Protein AF-A0A6V8PEC0-F1 (afdb_monomer_lite)

InterPro domains:
  IPR021831 ParD-like antitoxin of type II bacterial toxin-antitoxin system [PF11903] (8-58)

Structure (mmCIF, N/CA/C/O backbone):
data_AF-A0A6V8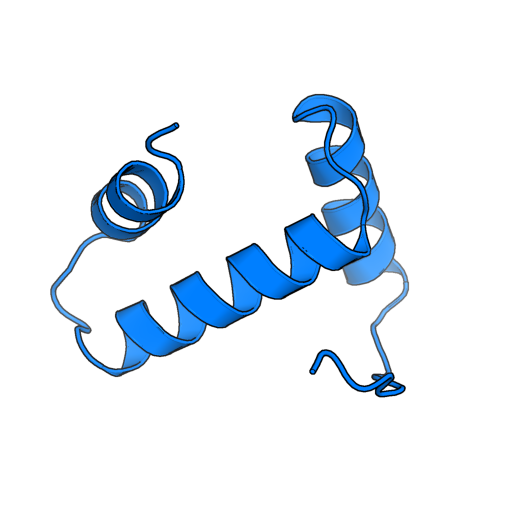PEC0-F1
#
_entry.id   AF-A0A6V8PEC0-F1
#
loop_
_atom_site.group_PDB
_atom_site.id
_atom_site.type_symbol
_atom_site.label_atom_id
_atom_site.label_alt_id
_atom_site.label_comp_id
_atom_site.label_asym_id
_atom_site.label_entity_id
_atom_site.label_seq_id
_atom_site.pdbx_PDB_ins_code
_atom_site.Cartn_x
_atom_site.Cartn_y
_atom_site.Cartn_z
_atom_site.occupancy
_atom_site.B_iso_or_equiv
_atom_site.auth_seq_id
_atom_site.auth_comp_id
_atom_site.auth_asym_id
_atom_site.auth_atom_id
_atom_site.pdbx_PDB_model_num
ATOM 1 N N . MET A 1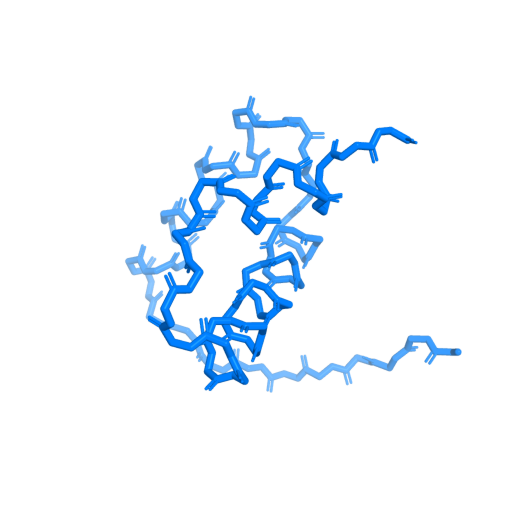 1 ? -17.456 7.063 -10.533 1.00 69.56 1 MET A N 1
ATOM 2 C CA . MET A 1 1 ? -18.286 6.970 -9.306 1.00 69.56 1 MET A CA 1
ATOM 3 C C . MET A 1 1 ? -17.558 6.070 -8.316 1.00 69.56 1 MET A C 1
ATOM 5 O O . MET A 1 1 ? -17.336 4.916 -8.660 1.00 69.56 1 MET A O 1
ATOM 9 N N . LYS A 1 2 ? -17.142 6.568 -7.142 1.00 74.06 2 LYS A N 1
ATOM 10 C CA . LYS A 1 2 ? -16.568 5.705 -6.091 1.00 74.06 2 LYS A CA 1
ATOM 11 C C . LYS A 1 2 ? -17.701 4.950 -5.384 1.00 74.06 2 LYS A C 1
ATOM 13 O O . LYS A 1 2 ? -18.747 5.539 -5.120 1.00 74.06 2 LYS A O 1
ATOM 18 N N . ARG A 1 3 ? -17.515 3.653 -5.128 1.00 84.38 3 ARG A N 1
ATOM 19 C CA . ARG A 1 3 ? -18.462 2.803 -4.385 1.00 84.38 3 ARG A CA 1
ATOM 20 C C . ARG A 1 3 ? -17.822 2.375 -3.071 1.00 84.38 3 ARG A C 1
ATOM 22 O O . ARG A 1 3 ? -16.627 2.099 -3.038 1.00 84.38 3 ARG A O 1
ATOM 29 N N . GLN A 1 4 ? -18.611 2.335 -2.004 1.00 86.88 4 GLN A N 1
ATOM 30 C CA . GLN A 1 4 ? -18.139 1.878 -0.702 1.00 86.88 4 GLN A CA 1
ATOM 31 C C . GLN A 1 4 ? -18.054 0.350 -0.688 1.00 86.88 4 GLN A C 1
ATOM 33 O O . GLN A 1 4 ? -18.983 -0.331 -1.117 1.00 86.88 4 GLN A O 1
ATOM 38 N N . VAL A 1 5 ? -16.936 -0.172 -0.191 1.00 86.25 5 VAL A N 1
ATOM 39 C CA . VAL A 1 5 ? -16.681 -1.607 -0.037 1.00 86.25 5 VAL A CA 1
ATOM 40 C C . VAL A 1 5 ? -16.185 -1.840 1.388 1.00 86.25 5 VAL A C 1
ATOM 42 O O . VAL A 1 5 ? -15.358 -1.077 1.887 1.00 86.25 5 VAL A O 1
ATOM 45 N N . CYS A 1 6 ? -16.700 -2.873 2.055 1.00 91.81 6 CYS A N 1
ATOM 46 C CA . CYS A 1 6 ? -16.192 -3.317 3.352 1.00 91.81 6 CYS A CA 1
ATOM 47 C C . CYS A 1 6 ? -15.113 -4.377 3.142 1.00 91.81 6 CYS A C 1
ATOM 49 O O . CYS A 1 6 ? -15.353 -5.380 2.477 1.00 91.81 6 CYS A O 1
ATOM 51 N N . ILE A 1 7 ? -13.940 -4.159 3.735 1.00 89.38 7 ILE A N 1
ATOM 52 C CA . ILE A 1 7 ? -12.802 -5.077 3.670 1.00 89.38 7 ILE A CA 1
ATOM 53 C C . ILE A 1 7 ? -12.346 -5.352 5.103 1.00 89.38 7 ILE A C 1
ATOM 55 O O . ILE A 1 7 ? -12.194 -4.422 5.896 1.00 89.38 7 ILE A O 1
ATOM 59 N N . GLY A 1 8 ? -12.149 -6.626 5.441 1.00 94.44 8 GLY A N 1
ATOM 60 C CA . GLY A 1 8 ? -11.560 -7.022 6.719 1.00 94.44 8 GLY A CA 1
ATOM 61 C C . GLY A 1 8 ? -10.047 -6.808 6.704 1.00 94.44 8 GLY A C 1
ATOM 62 O O . GLY A 1 8 ? -9.374 -7.251 5.778 1.00 94.44 8 GLY A O 1
ATOM 63 N N . LEU A 1 9 ? -9.511 -6.149 7.730 1.00 94.62 9 LEU A N 1
ATOM 64 C CA . LEU A 1 9 ? -8.074 -5.952 7.928 1.00 94.62 9 LEU A CA 1
ATOM 65 C C . LEU A 1 9 ? -7.694 -6.413 9.331 1.00 94.62 9 LEU A C 1
ATOM 67 O O . LEU A 1 9 ? -8.477 -6.263 10.268 1.00 94.62 9 LEU A O 1
ATOM 71 N N . SER A 1 10 ? -6.478 -6.934 9.490 1.00 97.50 10 SER A N 1
ATOM 72 C CA . SER A 1 10 ? -5.932 -7.139 10.829 1.00 97.50 10 SER A CA 1
ATOM 73 C C . SER A 1 10 ? -5.711 -5.789 11.519 1.00 97.50 10 SER A C 1
ATOM 75 O O . SER A 1 10 ? -5.364 -4.793 10.875 1.00 97.50 10 SER A O 1
ATOM 77 N N . GLU A 1 11 ? -5.864 -5.755 12.845 1.00 96.88 11 GLU A N 1
ATOM 78 C CA . GLU A 1 11 ? -5.636 -4.535 13.633 1.00 96.88 11 GLU A CA 1
ATOM 79 C C . GLU A 1 11 ? -4.211 -3.995 13.462 1.00 96.88 11 GLU A C 1
ATOM 81 O O . GLU A 1 11 ? -3.994 -2.783 13.407 1.00 96.88 11 GLU A O 1
ATOM 86 N N . GLU A 1 12 ? -3.230 -4.886 13.309 1.00 97.38 12 GLU A N 1
ATOM 87 C CA . GLU A 1 12 ? -1.850 -4.490 13.044 1.00 97.38 12 GLU A CA 1
ATOM 88 C C . GLU A 1 12 ? -1.723 -3.737 11.714 1.00 97.38 12 GLU A C 1
ATOM 90 O O . GLU A 1 12 ? -1.121 -2.660 11.663 1.00 97.38 12 GLU A O 1
ATOM 95 N N . LEU A 1 13 ? -2.303 -4.278 10.639 1.00 95.75 13 LEU A N 1
ATOM 96 C CA . LEU A 1 13 ? -2.228 -3.666 9.318 1.00 95.75 13 LEU A CA 1
ATOM 97 C C . LEU A 1 13 ? -2.955 -2.320 9.301 1.00 95.75 13 LEU A C 1
ATOM 99 O O . LEU A 1 13 ? -2.400 -1.329 8.825 1.00 95.75 13 LEU A O 1
ATOM 103 N N . LYS A 1 14 ? -4.145 -2.258 9.907 1.00 96.25 14 LYS A N 1
ATOM 104 C CA . LYS A 1 14 ? -4.894 -1.012 10.093 1.00 96.25 14 LYS A CA 1
ATOM 105 C C . LYS A 1 14 ? -4.037 0.044 10.795 1.00 96.25 14 LYS A C 1
ATOM 107 O O . LYS A 1 14 ? -3.864 1.142 10.268 1.00 96.25 14 LYS A O 1
ATOM 112 N N . LYS A 1 15 ? -3.414 -0.297 11.927 1.00 97.06 15 LYS A N 1
ATOM 113 C CA . LYS A 1 15 ? -2.561 0.631 12.685 1.00 97.06 15 LYS A CA 1
ATOM 114 C C . LYS A 1 15 ? -1.355 1.110 11.871 1.00 97.06 15 LYS A C 1
ATOM 116 O O . LYS A 1 15 ? -1.023 2.295 11.904 1.00 97.06 15 LYS A O 1
ATOM 121 N N . ARG A 1 16 ? -0.702 0.218 11.118 1.00 96.19 16 ARG A N 1
ATOM 122 C CA . ARG A 1 16 ? 0.426 0.577 10.238 1.00 96.19 16 ARG A CA 1
ATOM 123 C C . ARG A 1 16 ? 0.004 1.583 9.162 1.00 96.19 16 ARG A C 1
ATOM 125 O O . ARG A 1 16 ? 0.708 2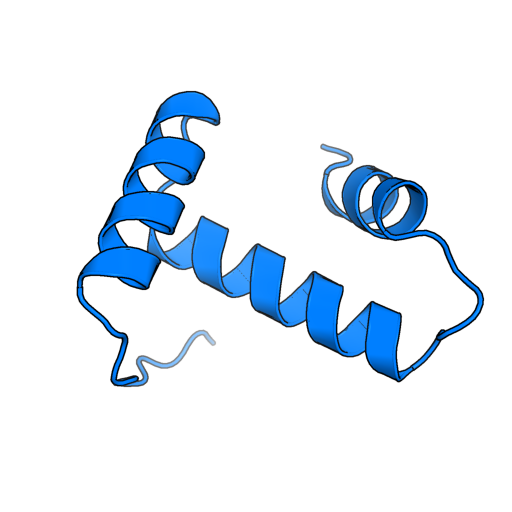.572 8.950 1.00 96.19 16 ARG A O 1
ATOM 132 N N . ILE A 1 17 ? -1.141 1.357 8.518 1.00 95.00 17 ILE A N 1
ATOM 133 C CA . ILE A 1 17 ? -1.672 2.243 7.474 1.00 95.00 17 ILE A CA 1
ATOM 134 C C . ILE A 1 17 ? -2.087 3.592 8.073 1.00 95.00 17 ILE A C 1
ATOM 136 O O . ILE A 1 17 ? -1.727 4.626 7.519 1.00 95.00 17 ILE A O 1
ATOM 140 N N . GLU A 1 18 ? -2.749 3.613 9.234 1.00 95.31 18 GLU A N 1
ATOM 141 C CA . GLU A 1 18 ? -3.115 4.858 9.925 1.00 95.31 18 GLU A CA 1
ATOM 142 C C . GLU A 1 18 ? -1.895 5.725 10.256 1.00 95.31 18 GLU A C 1
ATOM 144 O O . GLU A 1 18 ? -1.923 6.940 10.052 1.00 95.31 18 GLU A O 1
ATOM 149 N N . ILE A 1 19 ? -0.811 5.120 10.753 1.00 95.44 19 ILE A N 1
ATOM 150 C CA . ILE A 1 19 ? 0.427 5.847 11.061 1.00 95.44 19 ILE A CA 1
ATOM 151 C C . ILE A 1 19 ? 1.014 6.467 9.790 1.00 95.44 19 ILE A C 1
ATOM 153 O O . ILE A 1 19 ? 1.420 7.630 9.811 1.00 95.44 19 ILE A O 1
ATOM 157 N N . LYS A 1 20 ? 1.058 5.715 8.685 1.00 92.25 20 LYS A N 1
ATOM 158 C CA . LYS A 1 20 ? 1.583 6.225 7.413 1.00 92.25 20 LYS A CA 1
ATOM 159 C C . LYS A 1 20 ? 0.702 7.323 6.821 1.00 92.25 20 LYS A C 1
ATOM 161 O O . LYS A 1 20 ? 1.231 8.375 6.483 1.00 92.25 20 LYS A O 1
ATOM 166 N N . ALA A 1 21 ? -0.616 7.137 6.806 1.00 92.62 21 ALA A N 1
ATOM 167 C CA . ALA A 1 21 ? -1.563 8.146 6.340 1.00 92.62 21 ALA A CA 1
ATOM 168 C C . ALA A 1 21 ? -1.393 9.468 7.112 1.00 92.62 21 ALA A C 1
ATOM 170 O O . ALA A 1 21 ? -1.246 10.527 6.503 1.00 92.62 21 ALA A O 1
ATOM 171 N N . LYS A 1 22 ? -1.286 9.399 8.450 1.00 92.44 22 LYS A N 1
ATOM 172 C CA . LYS A 1 22 ? -1.030 10.570 9.309 1.00 92.44 22 LYS A CA 1
ATOM 173 C C . LYS A 1 22 ? 0.284 11.274 8.968 1.00 92.44 22 LYS A C 1
ATOM 175 O O . LYS A 1 22 ? 0.301 12.497 8.883 1.00 92.44 22 LYS A O 1
ATOM 180 N N . ARG A 1 23 ? 1.371 10.521 8.761 1.00 91.31 23 ARG A N 1
ATOM 181 C CA . ARG A 1 23 ? 2.686 11.080 8.390 1.00 91.31 23 ARG A CA 1
ATOM 182 C C . ARG A 1 23 ? 2.678 11.752 7.020 1.00 91.31 23 ARG A C 1
ATOM 184 O O . ARG A 1 23 ? 3.388 12.727 6.826 1.00 91.31 23 ARG A O 1
ATOM 191 N N . SER A 1 24 ? 1.878 11.239 6.093 1.00 84.12 24 SER A N 1
ATOM 192 C CA . SER A 1 24 ? 1.748 11.771 4.736 1.00 84.12 24 SER A CA 1
ATOM 193 C C . SER A 1 24 ? 0.640 12.822 4.598 1.00 84.12 24 SER A C 1
ATOM 195 O O . SER A 1 24 ? 0.327 13.206 3.476 1.00 84.12 24 SER A O 1
ATOM 197 N N . HIS A 1 25 ? 0.023 13.268 5.702 1.00 88.69 25 HIS A N 1
ATOM 198 C CA . HIS A 1 25 ? -1.137 14.172 5.700 1.00 88.69 25 HIS A CA 1
ATOM 199 C C . HIS A 1 25 ? -2.299 13.692 4.800 1.00 88.69 25 HIS A C 1
ATOM 201 O O . HIS A 1 25 ? -3.071 14.495 4.279 1.00 88.69 25 HIS A O 1
ATOM 207 N N . ARG A 1 26 ? -2.443 12.371 4.623 1.00 85.38 26 ARG A N 1
ATOM 208 C CA . ARG A 1 26 ? -3.504 11.720 3.839 1.00 85.38 26 ARG A CA 1
ATOM 209 C C . ARG A 1 26 ? -4.539 11.079 4.764 1.00 85.38 26 ARG A C 1
ATOM 211 O O . ARG A 1 26 ? -4.268 10.784 5.928 1.00 85.38 26 ARG A O 1
ATOM 218 N N . ASN A 1 27 ? -5.740 10.831 4.241 1.00 91.56 27 ASN A N 1
ATOM 219 C CA . ASN A 1 27 ? -6.733 10.021 4.947 1.00 91.56 27 ASN A CA 1
ATOM 220 C C . ASN A 1 27 ? -6.450 8.517 4.753 1.00 91.56 27 ASN A C 1
ATOM 222 O O . ASN A 1 27 ? -5.773 8.112 3.807 1.00 91.56 27 ASN A O 1
ATOM 226 N N . PHE A 1 28 ? -6.977 7.693 5.661 1.00 92.94 28 PHE A N 1
ATOM 227 C CA . PHE A 1 28 ? -6.769 6.244 5.656 1.00 92.94 28 PHE A CA 1
ATOM 228 C C . PHE A 1 28 ? -7.218 5.587 4.345 1.00 92.94 28 PHE A C 1
ATOM 230 O O . PHE A 1 28 ? -6.473 4.798 3.776 1.00 92.94 28 PHE A O 1
ATOM 237 N N . THR A 1 29 ? -8.405 5.9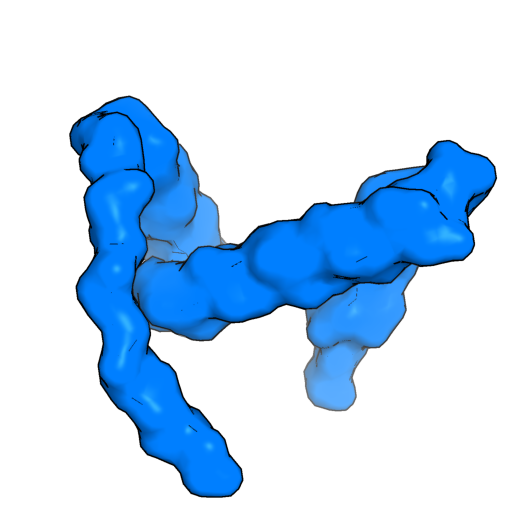37 3.846 1.00 91.12 29 THR A N 1
ATOM 238 C CA . THR A 1 29 ? -8.982 5.346 2.630 1.00 91.12 29 THR A CA 1
ATOM 239 C C . THR A 1 29 ? -8.113 5.597 1.404 1.00 91.12 29 THR A C 1
ATOM 241 O O . THR A 1 29 ? -7.816 4.656 0.678 1.00 91.12 29 THR A O 1
ATOM 244 N N . ASN A 1 30 ? -7.653 6.833 1.205 1.00 90.25 30 ASN A N 1
ATOM 245 C CA . ASN A 1 30 ? -6.755 7.178 0.106 1.00 90.25 30 ASN A CA 1
ATOM 246 C C . ASN A 1 30 ? -5.443 6.400 0.232 1.00 90.25 30 ASN A C 1
ATOM 248 O O . ASN A 1 30 ? -4.968 5.847 -0.747 1.00 90.25 30 ASN A O 1
ATOM 252 N N . GLN A 1 31 ? -4.901 6.276 1.449 1.00 92.38 31 GLN A N 1
ATOM 253 C CA . GLN A 1 31 ? -3.678 5.508 1.666 1.00 92.38 31 GLN A CA 1
ATOM 254 C C . GLN A 1 31 ? -3.848 4.011 1.350 1.00 92.38 31 GLN A C 1
ATOM 256 O O . GLN A 1 31 ? -2.906 3.388 0.863 1.00 92.38 31 GLN A O 1
ATOM 261 N N . VAL A 1 32 ? -5.021 3.431 1.630 1.00 92.94 32 VAL A N 1
ATOM 262 C CA . VAL A 1 32 ? -5.361 2.053 1.237 1.00 92.94 32 VAL A CA 1
ATOM 263 C C . VAL A 1 32 ? -5.464 1.938 -0.282 1.00 92.94 32 VAL A C 1
ATOM 265 O O . VAL A 1 32 ? -4.893 1.016 -0.854 1.00 92.94 32 VAL A O 1
ATOM 268 N N . GLU A 1 33 ? -6.160 2.871 -0.933 1.00 91.19 33 GLU A N 1
ATOM 269 C CA . GLU A 1 33 ? -6.318 2.902 -2.391 1.00 91.19 33 GLU A CA 1
ATOM 270 C C . GLU A 1 33 ? -4.958 2.992 -3.097 1.00 91.19 33 GLU A C 1
ATOM 272 O O . GLU A 1 33 ? -4.698 2.207 -4.005 1.00 91.19 33 GLU A O 1
ATOM 277 N N . ASP A 1 34 ? -4.054 3.844 -2.607 1.00 90.44 34 ASP A N 1
ATOM 278 C CA . ASP A 1 34 ? -2.688 3.967 -3.124 1.00 90.44 34 ASP A CA 1
ATOM 279 C C . ASP A 1 34 ? -1.921 2.640 -3.024 1.00 90.44 34 ASP A C 1
ATOM 281 O O . ASP A 1 34 ? -1.254 2.223 -3.970 1.00 90.44 34 ASP A O 1
ATOM 285 N N . TYR A 1 35 ? -2.013 1.943 -1.884 1.00 92.00 35 TYR A N 1
ATOM 286 C CA . TYR A 1 35 ? -1.340 0.652 -1.730 1.00 92.00 35 TYR A CA 1
ATOM 287 C C . TYR A 1 35 ? -1.897 -0.418 -2.657 1.00 92.00 35 TYR A C 1
ATOM 289 O O . TYR A 1 35 ? -1.119 -1.212 -3.180 1.00 92.00 35 TYR A O 1
ATOM 297 N N . LEU A 1 36 ? -3.211 -0.432 -2.876 1.00 92.12 36 LEU A N 1
ATOM 298 C CA . LEU A 1 36 ? -3.830 -1.356 -3.820 1.00 92.12 36 LEU A CA 1
ATOM 299 C C . LEU A 1 36 ? -3.385 -1.056 -5.255 1.00 92.12 36 LEU A C 1
ATOM 301 O O . LEU A 1 36 ? -3.056 -1.985 -5.982 1.00 92.12 36 LEU A O 1
ATOM 305 N N . GLN A 1 37 ? -3.297 0.217 -5.645 1.00 91.81 37 GLN A N 1
ATOM 306 C CA . GLN A 1 37 ? -2.786 0.596 -6.966 1.00 91.81 37 GLN A CA 1
ATOM 307 C C . GLN A 1 37 ? -1.329 0.170 -7.158 1.00 91.81 37 GLN A C 1
ATOM 309 O O . GLN A 1 37 ? -0.999 -0.416 -8.185 1.00 91.81 37 GLN A O 1
ATOM 314 N N . ILE A 1 38 ? -0.468 0.401 -6.161 1.00 91.88 38 ILE A N 1
ATOM 315 C CA . ILE A 1 38 ? 0.932 -0.034 -6.233 1.00 91.88 38 ILE A CA 1
ATOM 316 C C . ILE A 1 38 ? 1.024 -1.559 -6.346 1.00 91.88 38 ILE A C 1
ATOM 318 O O . ILE A 1 38 ? 1.821 -2.054 -7.136 1.00 91.88 38 ILE A O 1
ATOM 322 N N . ALA A 1 39 ? 0.220 -2.301 -5.578 1.00 91.88 39 ALA A N 1
ATOM 323 C CA . ALA A 1 39 ? 0.217 -3.761 -5.623 1.00 91.88 39 ALA A CA 1
ATOM 324 C C . ALA A 1 39 ? -0.174 -4.294 -7.009 1.00 91.88 39 ALA A C 1
ATOM 326 O O . ALA A 1 39 ? 0.515 -5.168 -7.522 1.00 91.88 39 ALA A O 1
ATOM 327 N N . LEU A 1 40 ? -1.213 -3.724 -7.628 1.00 94.00 40 LEU A N 1
ATOM 328 C CA . LEU A 1 40 ? -1.648 -4.103 -8.977 1.00 94.00 40 LEU A CA 1
ATOM 329 C C . LEU A 1 40 ? -0.559 -3.826 -10.022 1.00 94.00 40 LEU A C 1
ATOM 331 O O . LEU A 1 40 ? -0.229 -4.700 -10.812 1.00 94.00 40 LEU A O 1
ATOM 335 N N . ILE A 1 41 ? 0.068 -2.645 -9.982 1.00 91.88 41 ILE A N 1
ATOM 336 C CA . ILE A 1 41 ? 1.145 -2.305 -10.927 1.00 91.88 41 ILE A CA 1
ATOM 337 C C . ILE A 1 41 ? 2.359 -3.215 -10.731 1.00 91.88 41 ILE A C 1
ATOM 339 O O . ILE A 1 41 ? 2.977 -3.614 -11.714 1.00 91.88 41 ILE A O 1
ATOM 343 N N . ALA A 1 42 ? 2.713 -3.537 -9.485 1.00 93.00 42 ALA A N 1
ATO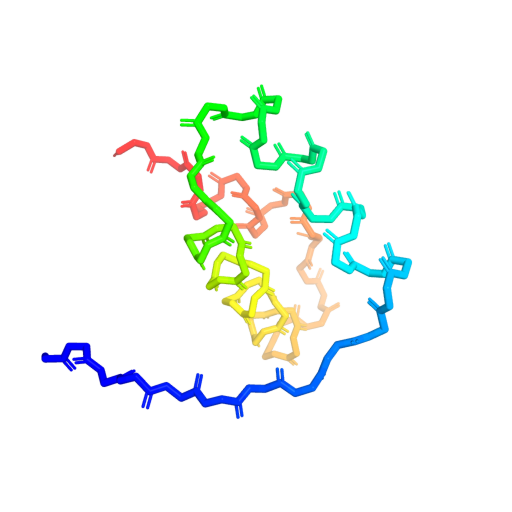M 344 C CA . ALA A 1 42 ? 3.826 -4.434 -9.189 1.00 93.00 42 ALA A CA 1
ATOM 345 C C . ALA A 1 42 ? 3.546 -5.880 -9.635 1.00 93.00 42 ALA A C 1
ATOM 347 O O . ALA A 1 42 ? 4.473 -6.580 -10.029 1.00 93.00 42 ALA A O 1
ATOM 348 N N . GLU A 1 43 ? 2.288 -6.325 -9.586 1.00 92.56 43 GLU A N 1
ATOM 349 C CA . GLU A 1 43 ? 1.870 -7.625 -10.122 1.00 92.56 43 GLU A CA 1
ATOM 350 C C . GLU A 1 43 ? 1.964 -7.653 -11.656 1.00 92.56 43 GLU A C 1
ATOM 352 O O . GLU A 1 43 ? 2.503 -8.606 -12.217 1.00 92.56 43 GLU A O 1
ATOM 357 N N . ASP A 1 44 ? 1.526 -6.580 -12.321 1.00 92.88 44 ASP A N 1
ATOM 358 C CA . ASP A 1 44 ? 1.600 -6.432 -13.780 1.00 92.88 44 ASP A CA 1
ATOM 359 C C . ASP A 1 44 ? 3.041 -6.228 -14.295 1.00 92.88 44 ASP A C 1
ATOM 361 O O . ASP A 1 44 ? 3.346 -6.563 -15.440 1.00 92.88 44 ASP A O 1
ATOM 365 N N . ASN A 1 45 ? 3.928 -5.664 -13.466 1.00 91.44 45 ASN A N 1
ATOM 366 C CA . ASN A 1 45 ? 5.297 -5.274 -13.824 1.00 91.44 45 ASN A CA 1
ATOM 367 C C . ASN A 1 45 ? 6.296 -5.743 -12.741 1.00 91.44 45 ASN A C 1
ATOM 369 O O . ASN A 1 45 ? 6.812 -4.923 -11.972 1.00 91.44 45 ASN A O 1
ATOM 373 N N . PRO A 1 46 ? 6.572 -7.056 -12.640 1.00 88.75 46 PRO A N 1
ATOM 374 C CA . PRO A 1 46 ? 7.338 -7.641 -11.532 1.00 88.75 46 PRO A CA 1
ATOM 375 C C . PRO A 1 46 ? 8.814 -7.213 -11.486 1.00 88.75 46 PRO A C 1
ATOM 377 O O . PRO A 1 46 ? 9.482 -7.370 -10.465 1.00 88.75 46 PRO A O 1
ATOM 380 N N . ASP A 1 47 ? 9.337 -6.696 -12.592 1.00 92.94 47 ASP A N 1
ATOM 381 C CA . ASP A 1 47 ? 10.694 -6.181 -12.755 1.00 92.94 47 ASP A CA 1
ATOM 382 C C . ASP A 1 47 ? 10.833 -4.703 -12.361 1.00 92.94 47 ASP A C 1
ATOM 384 O O . ASP A 1 47 ? 11.952 -4.215 -12.178 1.00 92.94 47 ASP A O 1
ATOM 388 N N . VAL A 1 48 ? 9.718 -3.988 -12.185 1.00 89.56 48 VAL A N 1
ATOM 389 C CA . VAL A 1 48 ? 9.728 -2.567 -11.839 1.00 89.56 48 VAL A CA 1
ATOM 390 C C . VAL A 1 48 ? 9.869 -2.393 -10.321 1.00 89.56 48 VAL A C 1
ATOM 392 O O . VAL A 1 48 ? 9.036 -2.876 -9.549 1.00 89.56 48 VAL A O 1
ATOM 395 N N . PRO A 1 49 ? 10.886 -1.651 -9.843 1.00 91.00 49 PRO A N 1
ATOM 396 C CA . PRO A 1 49 ? 11.061 -1.413 -8.417 1.00 91.00 49 PRO A CA 1
ATOM 397 C C . PRO A 1 49 ? 9.884 -0.653 -7.798 1.00 91.00 49 PRO A C 1
ATOM 399 O O . PRO A 1 49 ? 9.394 0.333 -8.349 1.00 91.00 49 PRO A O 1
ATOM 402 N N . PHE A 1 50 ? 9.511 -1.037 -6.576 1.00 86.00 50 PHE A N 1
ATOM 403 C CA . PHE A 1 50 ? 8.456 -0.374 -5.799 1.00 86.00 50 PHE A CA 1
ATOM 404 C C . PHE A 1 50 ? 8.632 1.149 -5.713 1.00 86.00 50 PHE A C 1
ATOM 406 O O . PHE A 1 50 ? 7.654 1.888 -5.803 1.00 86.00 50 PHE A O 1
ATOM 413 N N . GLU A 1 51 ? 9.866 1.625 -5.522 1.00 86.69 51 GLU A N 1
ATOM 414 C CA . GLU A 1 51 ? 10.145 3.061 -5.406 1.00 86.69 51 GLU A CA 1
ATOM 415 C C . GLU A 1 51 ? 9.777 3.811 -6.685 1.00 86.69 51 GLU A C 1
ATOM 417 O O . GLU A 1 51 ? 9.151 4.861 -6.605 1.00 86.69 51 GLU A O 1
ATOM 422 N N . PHE A 1 52 ? 10.050 3.223 -7.851 1.00 88.19 52 PHE A N 1
ATOM 423 C CA . PHE A 1 52 ? 9.679 3.801 -9.138 1.00 88.19 52 PHE A CA 1
ATOM 424 C C . PHE A 1 52 ? 8.154 3.895 -9.302 1.00 88.19 52 PHE A C 1
ATOM 426 O O . PHE A 1 52 ? 7.630 4.941 -9.690 1.00 88.19 52 PHE A O 1
ATOM 433 N N . ILE A 1 53 ? 7.424 2.829 -8.947 1.00 86.62 53 ILE A N 1
ATOM 434 C CA . ILE A 1 53 ? 5.951 2.798 -9.006 1.00 86.62 53 ILE A CA 1
ATOM 435 C C . ILE A 1 53 ? 5.356 3.850 -8.064 1.00 86.62 53 ILE A C 1
ATOM 437 O O . ILE A 1 53 ? 4.492 4.634 -8.459 1.00 86.62 53 ILE A O 1
ATOM 441 N N . ARG A 1 54 ? 5.841 3.892 -6.818 1.00 85.62 54 ARG A N 1
ATOM 442 C CA . ARG A 1 54 ? 5.403 4.859 -5.809 1.00 85.62 54 ARG A CA 1
ATOM 443 C C . ARG A 1 54 ? 5.630 6.285 -6.295 1.00 85.62 54 ARG A C 1
ATOM 445 O O . ARG A 1 54 ? 4.714 7.090 -6.215 1.00 85.62 54 ARG A O 1
ATOM 452 N N . ASP A 1 55 ? 6.820 6.600 -6.786 1.00 85.25 55 ASP A N 1
ATOM 453 C CA . ASP A 1 55 ? 7.169 7.969 -7.159 1.00 85.25 55 ASP A CA 1
ATOM 454 C C . ASP A 1 55 ? 6.399 8.427 -8.414 1.00 85.25 55 ASP A C 1
ATOM 456 O O . ASP A 1 55 ? 6.017 9.593 -8.509 1.00 85.25 55 ASP A O 1
ATOM 460 N N . THR A 1 56 ? 6.062 7.498 -9.317 1.00 82.31 56 THR A N 1
ATOM 461 C CA . THR A 1 56 ? 5.192 7.762 -10.478 1.00 82.31 56 THR A CA 1
ATOM 462 C C . THR A 1 56 ? 3.752 8.077 -10.060 1.00 82.31 56 THR A C 1
ATOM 464 O O . THR A 1 56 ? 3.149 9.008 -10.587 1.00 82.31 56 THR A O 1
ATOM 467 N N . LEU A 1 57 ? 3.199 7.341 -9.089 1.00 76.56 57 LEU A N 1
ATOM 468 C CA . LEU A 1 57 ? 1.835 7.560 -8.584 1.00 76.56 57 LEU A CA 1
ATOM 469 C C . LEU A 1 57 ? 1.713 8.747 -7.615 1.00 76.56 57 LEU A C 1
ATOM 471 O O . LEU A 1 57 ? 0.616 9.253 -7.389 1.00 76.56 57 LEU A O 1
ATOM 475 N N . VAL A 1 58 ? 2.821 9.168 -6.999 1.00 65.00 58 VAL A N 1
ATOM 476 C CA . VAL A 1 58 ? 2.865 10.247 -5.996 1.00 65.00 58 VAL A CA 1
ATOM 477 C C . VAL A 1 58 ? 3.212 11.609 -6.624 1.00 65.00 58 VAL A C 1
ATOM 479 O O . VAL A 1 58 ? 3.269 12.609 -5.908 1.00 65.00 58 VAL A O 1
ATOM 482 N N . SER A 1 59 ? 3.377 11.687 -7.951 1.00 43.38 59 SER A N 1
ATOM 483 C CA . SER A 1 59 ? 3.521 12.970 -8.654 1.00 43.38 59 SER A CA 1
ATOM 484 C C . SER A 1 59 ? 2.236 13.817 -8.516 1.00 43.38 59 SER A C 1
ATOM 486 O O . SER A 1 59 ? 1.147 13.254 -8.646 1.00 43.38 59 SER A O 1
ATOM 488 N N . PRO A 1 60 ? 2.346 15.119 -8.179 1.00 45.53 60 PRO A N 1
ATOM 489 C CA . PRO A 1 60 ? 1.224 15.995 -7.817 1.00 45.53 60 PRO A CA 1
ATOM 490 C C . PRO A 1 60 ? 0.191 16.229 -8.926 1.00 45.53 60 PRO A C 1
ATOM 492 O O . PRO A 1 60 ? 0.570 16.223 -10.119 1.00 45.53 60 PRO A O 1
#

Foldseek 3Di:
DDDDDDDDDDPVVQVVLCVVCVVVVHDSVVSVVLVVQLVVVCVVPVPDDSVNSSVVVPDD

Sequence (60 aa):
MKRQVCIGLSEELKKRIEIKAKRSHRNFTNQVEDYLQIALIAEDNPDVPFEFIRDTLVSP

Radius of gyration: 1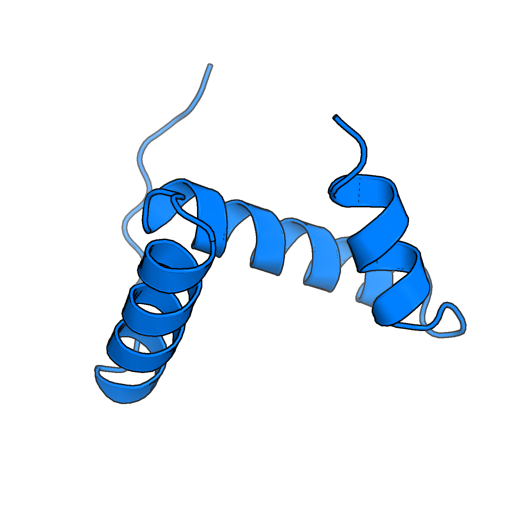2.6 Å; chains: 1; bounding box: 30×24×28 Å

Secondary structure (DSSP, 8-state):
----------HHHHHHHHHHHHHTT--HHHHHHHHHHHHHHHHH-TTS-HHHHHHHHT--

pLDDT: mean 88.38, std 10.24, range [43.38, 97.5]

Organism: NCBI:txid2754717